Protein AF-A0A429PGW5-F1 (afdb_monomer)

Mean predicted aligned error: 15.67 Å

Structure (mmCIF, N/CA/C/O backbone):
data_AF-A0A429PGW5-F1
#
_entry.id   AF-A0A429PGW5-F1
#
loop_
_atom_site.group_PDB
_atom_site.id
_atom_site.type_symbol
_atom_site.label_atom_id
_atom_site.label_alt_id
_atom_site.label_comp_id
_atom_site.label_asym_id
_atom_site.label_entity_id
_atom_site.label_seq_id
_atom_site.pdbx_PDB_ins_code
_atom_site.Cartn_x
_atom_site.Cartn_y
_atom_site.Cartn_z
_atom_site.occupancy
_atom_site.B_iso_or_equiv
_atom_site.auth_seq_id
_atom_site.auth_comp_id
_atom_site.auth_asym_id
_atom_site.auth_atom_id
_atom_site.pdbx_PDB_model_num
ATOM 1 N N . MET A 1 1 ? -6.284 -3.833 -49.110 1.00 43.22 1 MET A N 1
ATOM 2 C CA . MET A 1 1 ? -5.863 -3.292 -47.801 1.00 43.22 1 MET A CA 1
ATOM 3 C C . MET A 1 1 ? -6.876 -3.753 -46.768 1.00 43.22 1 MET A C 1
ATOM 5 O O . MET A 1 1 ? -7.913 -3.121 -46.691 1.00 43.22 1 MET A O 1
ATOM 9 N N . THR A 1 2 ? -6.611 -4.862 -46.068 1.00 42.47 2 THR A N 1
ATOM 10 C CA . THR A 1 2 ? -7.331 -5.346 -44.865 1.00 42.47 2 THR A CA 1
ATOM 11 C C . THR A 1 2 ? -6.613 -6.613 -44.369 1.00 42.47 2 THR A C 1
ATOM 13 O O . THR A 1 2 ? -6.894 -7.695 -44.873 1.00 42.47 2 THR A O 1
ATOM 16 N N . HIS A 1 3 ? -5.661 -6.505 -43.431 1.00 38.34 3 HIS A N 1
ATOM 17 C CA . HIS A 1 3 ? -5.184 -7.678 -42.671 1.00 38.34 3 HIS A CA 1
ATOM 18 C C . HIS A 1 3 ? -4.530 -7.326 -41.315 1.00 38.34 3 HIS A C 1
ATOM 20 O O . HIS A 1 3 ? -3.554 -7.947 -40.921 1.00 38.34 3 HIS A O 1
ATOM 26 N N . THR A 1 4 ? -5.052 -6.336 -40.581 1.00 46.97 4 THR A N 1
ATOM 27 C CA . THR A 1 4 ? -4.497 -5.915 -39.266 1.00 46.97 4 THR A CA 1
ATOM 28 C C . THR A 1 4 ? -5.456 -6.194 -38.100 1.00 46.97 4 THR A C 1
ATOM 30 O O . THR A 1 4 ? -5.338 -5.599 -37.039 1.00 46.97 4 THR A O 1
ATOM 33 N N . GLY A 1 5 ? -6.452 -7.065 -38.301 1.00 42.88 5 GLY A N 1
ATOM 34 C CA . GLY A 1 5 ? -7.424 -7.435 -37.260 1.00 42.88 5 GLY A CA 1
ATOM 35 C C . GLY A 1 5 ? -7.150 -8.781 -36.582 1.00 42.88 5 GLY A C 1
ATOM 36 O O . GLY A 1 5 ? -7.597 -8.994 -35.465 1.00 42.88 5 GLY A O 1
ATOM 37 N N . HIS A 1 6 ? -6.417 -9.686 -37.239 1.00 42.12 6 HIS A N 1
ATOM 38 C CA . HIS A 1 6 ? -6.215 -11.060 -36.753 1.00 42.12 6 HIS A CA 1
ATOM 39 C C . HIS A 1 6 ? -4.939 -11.223 -35.903 1.00 42.12 6 HIS A C 1
ATOM 41 O O . HIS A 1 6 ? -4.810 -12.191 -35.164 1.00 42.12 6 HIS A O 1
ATOM 47 N N . GLU A 1 7 ? -3.998 -10.281 -36.000 1.00 42.84 7 GLU A N 1
ATOM 48 C CA . GLU A 1 7 ? -2.701 -10.349 -35.310 1.00 42.84 7 GLU A CA 1
ATOM 49 C C . GLU A 1 7 ? -2.809 -9.886 -33.847 1.00 42.84 7 GLU A C 1
ATOM 51 O O . GLU A 1 7 ? -2.294 -10.550 -32.960 1.00 42.84 7 GLU A O 1
ATOM 56 N N . LEU A 1 8 ? -3.592 -8.833 -33.573 1.00 45.19 8 LEU A N 1
ATOM 57 C CA . LEU A 1 8 ? -3.793 -8.303 -32.216 1.00 45.19 8 LEU A CA 1
ATOM 58 C C . LEU A 1 8 ? -4.631 -9.234 -31.319 1.00 45.19 8 LEU A C 1
ATOM 60 O O . LEU A 1 8 ? -4.428 -9.279 -30.112 1.00 45.19 8 LEU A O 1
ATOM 64 N N . ALA A 1 9 ? -5.586 -9.969 -31.902 1.00 41.16 9 ALA A N 1
ATOM 65 C CA . ALA A 1 9 ? -6.416 -10.919 -31.158 1.00 41.16 9 ALA A CA 1
ATOM 66 C C . ALA A 1 9 ? -5.602 -12.141 -30.704 1.00 41.16 9 ALA A C 1
ATOM 68 O O . ALA A 1 9 ? -5.710 -12.548 -29.554 1.00 41.16 9 ALA A O 1
ATOM 69 N N . ALA A 1 10 ? -4.719 -12.652 -31.571 1.00 51.34 10 ALA A N 1
ATOM 70 C CA . ALA A 1 10 ? -3.797 -13.731 -31.221 1.00 51.34 10 ALA A CA 1
ATOM 71 C C . ALA A 1 10 ? -2.798 -13.310 -30.127 1.00 51.34 10 ALA A C 1
ATOM 73 O O . ALA A 1 10 ? -2.430 -14.128 -29.289 1.00 51.34 10 ALA A O 1
ATOM 74 N N . ASP A 1 11 ? -2.396 -12.038 -30.106 1.00 49.41 11 ASP A N 1
ATOM 75 C CA . ASP A 1 11 ? -1.477 -11.480 -29.108 1.00 49.41 11 ASP A CA 1
ATOM 76 C C . ASP A 1 11 ? -2.145 -11.325 -27.728 1.00 49.41 11 ASP A C 1
ATOM 78 O O . ASP A 1 11 ? -1.545 -11.627 -26.698 1.00 49.41 11 ASP A O 1
ATOM 82 N N . ILE A 1 12 ? -3.431 -10.949 -27.702 1.00 43.22 12 ILE A N 1
ATOM 83 C CA . ILE A 1 12 ? -4.238 -10.900 -26.472 1.00 43.22 12 ILE A CA 1
ATOM 84 C C . ILE A 1 12 ? -4.502 -12.309 -25.940 1.00 43.22 12 ILE A C 1
ATOM 86 O O . ILE A 1 12 ? -4.339 -12.533 -24.744 1.00 43.22 12 ILE A O 1
ATOM 90 N N . ASP A 1 13 ? -4.860 -13.261 -26.804 1.00 43.19 13 ASP A N 1
ATOM 91 C CA . ASP A 1 13 ? -5.087 -14.650 -26.390 1.00 43.19 13 ASP A CA 1
ATOM 92 C C . ASP A 1 13 ? -3.790 -15.280 -25.848 1.00 43.19 13 ASP A C 1
ATOM 94 O O . ASP A 1 13 ? -3.809 -15.956 -24.823 1.00 43.19 13 ASP A O 1
ATOM 98 N N . THR A 1 14 ? -2.638 -14.959 -26.450 1.00 48.34 14 THR A N 1
ATOM 99 C CA . THR A 1 14 ? -1.314 -15.396 -25.969 1.00 48.34 14 THR A CA 1
ATOM 100 C C . THR A 1 14 ? -0.942 -14.740 -24.636 1.00 48.34 14 THR A C 1
ATOM 102 O O . THR A 1 14 ? -0.404 -15.397 -23.743 1.00 48.34 14 THR A O 1
ATOM 105 N N . ALA A 1 15 ? -1.252 -13.452 -24.461 1.00 46.06 15 ALA A N 1
ATOM 106 C CA . ALA A 1 15 ? -1.046 -12.745 -23.199 1.00 46.06 15 ALA A CA 1
ATOM 107 C C . ALA A 1 15 ? -1.972 -13.265 -22.085 1.00 46.06 15 ALA A C 1
ATOM 109 O O . ALA A 1 15 ? -1.563 -13.316 -20.925 1.00 46.06 15 ALA A O 1
ATOM 110 N N . LEU A 1 16 ? -3.192 -13.688 -22.428 1.00 45.84 16 LEU A N 1
ATOM 111 C CA . LEU A 1 16 ? -4.140 -14.301 -21.499 1.00 45.84 16 LEU A CA 1
ATOM 112 C C . LEU A 1 16 ? -3.723 -15.724 -21.110 1.00 45.84 16 LEU A C 1
ATOM 114 O O . LEU A 1 16 ? -3.765 -16.035 -19.924 1.00 45.84 16 LEU A O 1
ATOM 118 N N . GLU A 1 17 ? -3.241 -16.551 -22.043 1.00 43.25 17 GLU A N 1
ATOM 119 C CA . GLU A 1 17 ? -2.681 -17.874 -21.714 1.00 43.25 17 GLU A CA 1
ATOM 120 C C . GLU A 1 17 ? -1.420 -17.759 -20.839 1.00 43.25 17 GLU A C 1
ATOM 122 O O . GLU A 1 17 ? -1.251 -18.509 -19.874 1.00 43.25 17 GLU A O 1
ATOM 127 N N . ALA A 1 18 ? -0.554 -16.774 -21.108 1.00 47.62 18 ALA A N 1
ATOM 128 C CA . ALA A 1 18 ? 0.604 -16.490 -20.262 1.00 47.62 18 ALA A CA 1
ATOM 129 C C . ALA A 1 18 ? 0.189 -15.998 -18.861 1.00 47.62 18 ALA A C 1
ATOM 131 O O . ALA A 1 18 ? 0.814 -16.374 -17.869 1.00 47.62 18 ALA A O 1
ATOM 132 N N . ALA A 1 19 ? -0.883 -15.205 -18.757 1.00 38.88 19 ALA A N 1
ATOM 133 C CA . ALA A 1 19 ? -1.440 -14.759 -17.481 1.00 38.88 19 ALA A CA 1
ATOM 134 C C . ALA A 1 19 ? -2.136 -15.895 -16.707 1.00 38.88 19 ALA A C 1
ATOM 136 O O . ALA A 1 19 ? -1.998 -15.961 -15.485 1.00 38.88 19 ALA A O 1
ATOM 137 N N . GLU A 1 20 ? -2.820 -16.825 -17.385 1.00 43.41 20 GLU A N 1
ATOM 138 C CA . GLU A 1 20 ? -3.389 -18.029 -16.761 1.00 43.41 20 GLU A CA 1
ATOM 139 C C . GLU A 1 20 ? -2.298 -18.948 -16.193 1.00 43.41 20 GLU A C 1
ATOM 141 O O . GLU A 1 20 ? -2.469 -19.494 -15.102 1.00 43.41 20 GLU A O 1
ATOM 146 N N . ALA A 1 21 ? -1.137 -19.044 -16.850 1.00 43.41 21 ALA A N 1
ATOM 147 C CA . ALA A 1 21 ? 0.010 -19.790 -16.329 1.00 43.41 21 ALA A CA 1
ATOM 148 C C . ALA A 1 21 ? 0.596 -19.177 -15.036 1.00 43.41 21 ALA A C 1
ATOM 150 O O . ALA A 1 21 ? 1.070 -19.910 -14.167 1.00 43.41 21 ALA A O 1
ATOM 151 N N . PHE A 1 22 ? 0.515 -17.851 -14.854 1.00 33.97 22 PHE A N 1
ATOM 152 C CA . PHE A 1 22 ? 0.853 -17.187 -13.584 1.00 33.97 22 PHE A CA 1
ATOM 153 C C . PHE A 1 22 ? -0.283 -17.265 -12.547 1.00 33.97 22 PHE A C 1
ATOM 155 O O . PHE A 1 22 ? -0.013 -17.313 -11.344 1.00 33.97 22 PHE A O 1
ATOM 162 N N . ALA A 1 23 ? -1.541 -17.358 -12.988 1.00 42.47 23 ALA A N 1
ATOM 163 C CA . ALA A 1 23 ? -2.698 -17.590 -12.124 1.00 42.47 23 ALA A CA 1
ATOM 164 C C . ALA A 1 23 ? -2.739 -19.014 -11.543 1.00 42.47 23 ALA A C 1
ATOM 166 O O . ALA A 1 23 ? -3.356 -19.220 -10.499 1.00 42.47 23 ALA A O 1
ATOM 167 N N . ASP A 1 24 ? -2.042 -19.984 -12.144 1.00 41.03 24 ASP A N 1
ATOM 168 C CA . ASP A 1 24 ? -1.968 -21.354 -11.616 1.00 41.03 24 ASP A CA 1
ATOM 169 C C . ASP A 1 24 ? -1.159 -21.432 -10.305 1.00 41.03 24 ASP A C 1
ATOM 171 O O . ASP A 1 24 ? -1.413 -22.283 -9.458 1.00 41.03 24 ASP A O 1
ATOM 175 N N . THR A 1 25 ? -0.283 -20.449 -10.043 1.00 43.62 25 THR A N 1
ATOM 176 C CA . THR A 1 25 ? 0.358 -20.285 -8.718 1.00 43.62 25 THR A CA 1
ATOM 177 C C . THR A 1 25 ? -0.605 -19.686 -7.678 1.00 43.62 25 THR A C 1
ATOM 179 O O . THR A 1 25 ? -0.365 -19.767 -6.476 1.00 43.62 25 THR A O 1
ATOM 182 N N . TYR A 1 26 ? -1.729 -19.121 -8.128 1.00 42.00 26 TYR A N 1
ATOM 183 C CA . TYR A 1 26 ? -2.814 -18.600 -7.291 1.00 42.00 26 TYR A CA 1
ATOM 184 C C . TYR A 1 26 ? -4.037 -19.540 -7.238 1.00 42.00 26 TYR A C 1
ATOM 186 O O . TYR A 1 26 ? -4.994 -19.263 -6.513 1.00 42.00 26 TYR A O 1
ATOM 194 N N . ARG A 1 27 ? -4.023 -20.674 -7.960 1.00 41.81 27 ARG A N 1
ATOM 195 C CA . ARG A 1 27 ? -5.137 -21.639 -8.000 1.00 41.81 27 ARG A CA 1
ATOM 196 C C . ARG A 1 27 ? -5.098 -22.708 -6.897 1.00 41.81 27 ARG A C 1
ATOM 198 O O . ARG A 1 27 ? -5.999 -23.538 -6.829 1.00 41.81 27 ARG A O 1
ATOM 205 N N . ASP A 1 28 ? -4.117 -22.638 -5.999 1.00 44.59 28 ASP A N 1
ATOM 206 C CA . ASP A 1 28 ? -3.964 -23.545 -4.850 1.00 44.59 28 ASP A CA 1
ATOM 207 C C . ASP A 1 28 ? -4.055 -22.818 -3.492 1.00 44.59 28 ASP A C 1
ATOM 209 O O . ASP A 1 28 ? -3.418 -23.191 -2.509 1.00 44.59 28 ASP A O 1
ATOM 213 N N . TYR A 1 29 ? -4.843 -21.737 -3.409 1.00 43.84 29 TYR A N 1
ATOM 214 C CA . TYR A 1 29 ? -5.284 -21.217 -2.111 1.00 43.84 29 TYR A CA 1
ATOM 215 C C . TYR A 1 29 ? -6.709 -21.698 -1.821 1.00 43.84 29 TYR A C 1
ATOM 217 O O . TYR A 1 29 ? -7.698 -21.057 -2.187 1.00 43.84 29 TYR A O 1
ATOM 225 N N . ASP A 1 30 ? -6.812 -22.852 -1.157 1.00 47.97 30 ASP A N 1
ATOM 226 C CA . ASP A 1 30 ? -8.068 -23.382 -0.622 1.00 47.97 30 ASP A CA 1
ATOM 227 C C . ASP A 1 30 ? -8.574 -22.492 0.532 1.00 47.97 30 ASP A C 1
ATOM 229 O O . ASP A 1 30 ? -8.266 -22.675 1.715 1.00 47.97 30 ASP A O 1
ATOM 233 N N . THR A 1 31 ? -9.348 -21.472 0.151 1.00 50.19 31 THR A N 1
ATOM 234 C CA . THR A 1 31 ? -10.027 -20.527 1.055 1.00 50.19 31 THR A CA 1
ATOM 235 C C . THR A 1 31 ? -11.021 -21.200 2.009 1.00 50.19 31 THR A C 1
ATOM 237 O O . THR A 1 31 ? -11.362 -20.625 3.047 1.00 50.19 31 THR A O 1
ATOM 240 N N . ASP A 1 32 ? -11.453 -22.423 1.705 1.00 43.88 32 ASP A N 1
ATOM 241 C CA . ASP A 1 32 ? -12.532 -23.117 2.398 1.00 43.88 32 ASP A CA 1
ATOM 242 C C . ASP A 1 32 ? -12.002 -23.892 3.622 1.00 43.88 32 ASP A C 1
ATOM 244 O O . ASP A 1 32 ? -12.625 -23.910 4.689 1.00 43.88 32 ASP A O 1
ATOM 248 N N . GLU A 1 33 ? -10.792 -24.453 3.530 1.00 42.38 33 GLU A N 1
ATOM 249 C CA . GLU A 1 33 ? -10.112 -25.136 4.643 1.00 42.38 33 GLU A CA 1
ATOM 250 C C . GLU A 1 33 ? -9.587 -24.175 5.721 1.00 42.38 33 GLU A C 1
ATOM 252 O O . GLU A 1 33 ? -9.629 -24.482 6.920 1.00 42.38 33 GLU A O 1
ATOM 257 N N . ALA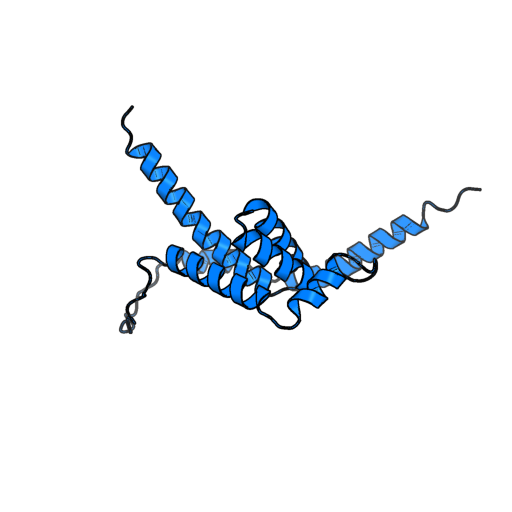 A 1 34 ? -9.135 -22.978 5.331 1.00 41.84 34 ALA A N 1
ATOM 258 C CA . ALA A 1 34 ? -8.733 -21.938 6.281 1.00 41.84 34 ALA A CA 1
ATOM 259 C C . ALA A 1 34 ? -9.929 -21.443 7.116 1.00 41.84 34 ALA A C 1
ATOM 261 O O . ALA A 1 34 ? -9.798 -21.231 8.326 1.00 41.84 34 ALA A O 1
ATOM 262 N N . PHE A 1 35 ? -11.109 -21.339 6.495 1.00 38.12 35 PHE A N 1
ATOM 263 C CA . PHE A 1 35 ? -12.344 -20.951 7.170 1.00 38.12 35 PHE A CA 1
ATOM 264 C C . PHE A 1 35 ? -12.852 -22.056 8.112 1.00 38.12 35 PHE A C 1
ATOM 266 O O . PHE A 1 35 ? -13.144 -21.783 9.277 1.00 38.12 35 PHE A O 1
ATOM 273 N N . LYS A 1 36 ? -12.845 -23.326 7.674 1.00 42.38 36 LYS A N 1
ATOM 274 C CA . LYS A 1 36 ? -13.242 -24.482 8.507 1.00 42.38 36 LYS A CA 1
ATOM 275 C C . LYS A 1 36 ? -12.369 -24.640 9.755 1.00 42.38 36 LYS A C 1
ATOM 277 O O . LYS A 1 36 ? -12.886 -24.963 10.828 1.00 42.38 36 LYS A O 1
ATOM 282 N N . ARG A 1 37 ? -11.065 -24.348 9.654 1.00 46.81 37 ARG A N 1
ATOM 283 C CA . ARG A 1 37 ? -10.119 -24.383 10.785 1.00 46.81 37 ARG A CA 1
ATOM 284 C C . ARG A 1 37 ? -10.344 -23.242 11.787 1.00 46.81 37 ARG A C 1
ATOM 286 O O . ARG A 1 37 ? -10.099 -23.436 12.974 1.00 46.81 37 ARG A O 1
ATOM 293 N N . ALA A 1 38 ? -10.855 -22.096 11.332 1.00 48.91 38 ALA A N 1
ATOM 294 C CA . ALA A 1 38 ? -11.240 -20.973 12.191 1.00 48.91 38 ALA A CA 1
ATOM 295 C C . ALA A 1 38 ? -12.586 -21.194 12.910 1.00 48.91 38 ALA A C 1
ATOM 297 O O . ALA A 1 38 ? -12.825 -20.598 13.959 1.00 48.91 38 ALA A O 1
ATOM 298 N N . THR A 1 39 ? -13.454 -22.060 12.375 1.00 45.19 39 THR A N 1
ATOM 299 C CA . THR A 1 39 ? -14.784 -22.356 12.943 1.00 45.19 39 THR A CA 1
ATOM 300 C C . THR A 1 39 ? -14.870 -23.675 13.721 1.00 45.19 39 THR A C 1
ATOM 302 O O . THR A 1 39 ? -15.899 -23.955 14.335 1.00 45.19 39 THR A O 1
ATOM 305 N N . GLY A 1 40 ? -13.820 -24.502 13.708 1.00 36.09 40 GLY A N 1
ATOM 306 C CA . GLY A 1 40 ? -13.760 -25.727 14.508 1.00 36.09 40 GLY A CA 1
ATOM 307 C C . GLY A 1 40 ? -13.600 -25.417 16.005 1.00 36.09 40 GLY A C 1
ATOM 308 O O . GLY A 1 40 ? -12.855 -24.499 16.353 1.00 36.09 40 GLY A O 1
ATOM 309 N N . PRO A 1 41 ? -14.257 -26.157 16.921 1.00 40.06 41 PRO A N 1
ATOM 310 C CA . PRO A 1 41 ? -14.117 -25.916 18.352 1.00 40.06 41 PRO A CA 1
ATOM 311 C C . PRO A 1 41 ? -12.681 -26.228 18.789 1.00 40.06 41 PRO A C 1
ATOM 313 O O . PRO A 1 41 ? -12.290 -27.384 18.948 1.00 40.06 41 PRO A O 1
ATOM 316 N N . ALA A 1 42 ? -11.884 -25.177 18.975 1.00 45.28 42 ALA A N 1
ATOM 317 C CA . ALA A 1 42 ? -10.536 -25.270 19.503 1.00 45.28 42 ALA A CA 1
ATOM 318 C C . ALA A 1 42 ? -10.600 -25.735 20.964 1.00 45.28 42 ALA A C 1
ATOM 320 O O . ALA A 1 42 ? -10.861 -24.956 21.881 1.00 45.28 42 ALA A O 1
ATOM 321 N N . SER A 1 43 ? -10.350 -27.023 21.193 1.00 46.19 43 SER A N 1
ATOM 322 C CA . SER A 1 43 ? -10.013 -27.548 22.512 1.00 46.19 43 SER A CA 1
ATOM 323 C C . SER A 1 43 ? -8.700 -26.901 22.960 1.00 46.19 43 SER A C 1
ATOM 325 O O . SER A 1 43 ? -7.610 -27.306 22.553 1.00 46.19 43 SER A O 1
ATOM 327 N N . ALA A 1 44 ? -8.834 -25.833 23.744 1.00 40.97 44 ALA A N 1
ATOM 328 C CA . ALA A 1 44 ? -7.750 -24.997 24.222 1.00 40.97 44 ALA A CA 1
ATOM 329 C C . ALA A 1 44 ? -6.772 -25.802 25.086 1.00 40.97 44 ALA A C 1
ATOM 331 O O . ALA A 1 44 ? -7.102 -26.237 26.190 1.00 40.97 44 ALA A O 1
ATOM 332 N N . ARG A 1 45 ? -5.531 -25.943 24.611 1.00 43.12 45 ARG A N 1
ATOM 333 C CA . ARG A 1 45 ? -4.395 -26.201 25.496 1.00 43.12 45 ARG A CA 1
ATOM 334 C C . ARG A 1 45 ? -3.809 -24.840 25.884 1.00 43.12 45 ARG A C 1
ATOM 336 O O . ARG A 1 45 ? -3.349 -24.138 24.985 1.00 43.12 45 ARG A O 1
ATOM 343 N N . PRO A 1 46 ? -3.833 -24.431 27.165 1.00 41.88 46 PRO A N 1
ATOM 344 C CA . PRO A 1 46 ? -3.329 -23.122 27.545 1.00 41.88 46 PRO A CA 1
ATOM 345 C C . PRO A 1 46 ? -1.804 -23.127 27.430 1.00 41.88 46 PRO A C 1
ATOM 347 O O . PRO A 1 46 ? -1.116 -23.810 28.188 1.00 41.88 46 PRO A O 1
ATOM 350 N N . LEU A 1 47 ? -1.275 -22.387 26.458 1.00 44.47 47 LEU A N 1
ATOM 351 C CA . LEU A 1 47 ? 0.126 -21.983 26.453 1.00 44.47 47 LEU A CA 1
ATOM 352 C C . LEU A 1 47 ? 0.284 -20.803 27.425 1.00 44.47 47 LEU A C 1
ATOM 354 O O . LEU A 1 47 ? -0.581 -19.923 27.447 1.00 44.47 47 LEU A O 1
ATOM 358 N N . PRO A 1 48 ? 1.351 -20.765 28.244 1.00 43.38 48 PRO A N 1
ATOM 359 C CA . PRO A 1 48 ? 1.589 -19.647 29.143 1.00 43.38 48 PRO A CA 1
ATOM 360 C C . PRO A 1 48 ? 1.831 -18.382 28.319 1.00 43.38 48 PRO A C 1
ATOM 362 O O . PRO A 1 48 ? 2.745 -18.320 27.496 1.00 43.38 48 PRO A O 1
ATOM 365 N N . ALA A 1 49 ? 0.981 -17.381 28.540 1.00 49.88 49 ALA A N 1
ATOM 366 C CA . ALA A 1 49 ? 1.079 -16.076 27.918 1.00 49.88 49 ALA A CA 1
ATOM 367 C C . ALA A 1 49 ? 2.406 -15.413 28.311 1.00 49.88 49 ALA A C 1
ATOM 369 O O . ALA A 1 49 ? 2.544 -14.862 29.403 1.00 49.88 49 ALA A O 1
ATOM 370 N N . SER A 1 50 ? 3.381 -15.424 27.402 1.00 46.78 50 SER A N 1
ATOM 371 C CA . SER A 1 50 ? 4.418 -14.396 27.390 1.00 46.78 50 SER A CA 1
ATOM 372 C C . SER A 1 50 ? 3.762 -13.113 26.883 1.00 46.78 50 SER A C 1
ATOM 374 O O . SER A 1 50 ? 3.834 -12.760 25.709 1.00 46.78 50 SER A O 1
ATOM 376 N N . ALA A 1 51 ? 3.004 -12.466 27.767 1.00 48.47 51 ALA A N 1
ATOM 377 C CA . ALA A 1 51 ? 2.434 -11.157 27.519 1.00 48.47 51 ALA A CA 1
ATOM 378 C C . ALA A 1 51 ? 3.559 -10.129 27.664 1.00 48.47 51 ALA A C 1
ATOM 380 O O . ALA A 1 51 ? 3.736 -9.520 28.718 1.00 48.47 51 ALA A O 1
ATOM 381 N N . ILE A 1 52 ? 4.341 -9.941 26.600 1.00 47.50 52 ILE A N 1
ATOM 382 C CA . ILE A 1 52 ? 4.975 -8.641 26.394 1.00 47.50 52 ILE A CA 1
ATOM 383 C C . ILE A 1 52 ? 3.801 -7.654 26.346 1.00 47.50 52 ILE A C 1
ATOM 385 O O . ILE A 1 52 ? 2.903 -7.862 25.526 1.00 47.50 52 ILE A O 1
ATOM 389 N N . PRO A 1 53 ? 3.719 -6.650 27.235 1.00 43.69 53 PRO A N 1
ATOM 390 C CA . PRO A 1 53 ? 2.638 -5.683 27.168 1.00 43.69 53 PRO A CA 1
ATOM 391 C C . PRO A 1 53 ? 2.701 -5.028 25.791 1.00 43.69 53 PRO A C 1
ATOM 393 O O . PRO A 1 53 ? 3.674 -4.344 25.467 1.00 43.69 53 PRO A O 1
ATOM 396 N N . SER A 1 54 ? 1.690 -5.295 24.964 1.00 51.28 54 SER A N 1
ATOM 397 C CA . SER A 1 54 ? 1.501 -4.586 23.706 1.00 51.28 54 SER A CA 1
ATOM 398 C C . SER A 1 54 ? 1.518 -3.094 24.029 1.00 51.28 54 SER A C 1
ATOM 400 O O . SER A 1 54 ? 0.726 -2.632 24.852 1.00 51.28 54 SER A O 1
ATOM 402 N N . ARG A 1 55 ? 2.435 -2.329 23.421 1.00 59.44 55 ARG A N 1
ATOM 403 C CA . ARG A 1 55 ? 2.449 -0.857 23.544 1.00 59.44 55 ARG A CA 1
ATOM 404 C C . ARG A 1 55 ? 1.179 -0.221 22.970 1.00 59.44 55 ARG A C 1
ATOM 406 O O . ARG A 1 55 ? 0.955 0.963 23.203 1.00 59.44 55 ARG A O 1
ATOM 413 N N . TYR A 1 56 ? 0.366 -1.008 22.263 1.00 53.47 56 TYR A N 1
ATOM 414 C CA . TYR A 1 56 ? -0.868 -0.598 21.616 1.00 53.47 56 TYR A CA 1
ATOM 415 C C . TYR A 1 56 ? -2.075 -1.323 22.242 1.00 53.47 56 TYR A C 1
ATOM 417 O O . TYR A 1 56 ? -2.024 -2.548 22.403 1.00 53.47 56 TYR A O 1
ATOM 425 N N . PRO A 1 57 ? -3.147 -0.597 22.612 1.00 63.25 57 PRO A N 1
ATOM 426 C CA . PRO A 1 57 ? -4.312 -1.165 23.295 1.00 63.25 57 PRO A CA 1
ATOM 427 C C . PRO A 1 57 ? -5.038 -2.257 22.492 1.00 63.25 57 PRO A C 1
ATOM 429 O O . PRO A 1 57 ? -5.640 -3.148 23.093 1.00 63.25 57 PRO A O 1
ATOM 432 N N . THR A 1 58 ? -4.976 -2.219 21.154 1.00 78.00 58 THR A N 1
ATOM 433 C CA . THR A 1 58 ? -5.662 -3.170 20.262 1.00 78.00 58 THR A CA 1
ATOM 434 C C . THR A 1 58 ? -4.813 -3.619 19.062 1.00 78.00 58 THR A C 1
ATOM 436 O O . THR A 1 58 ? -3.938 -2.897 18.587 1.00 78.00 58 THR A O 1
ATOM 439 N N . VAL A 1 59 ? -5.122 -4.804 18.508 1.00 75.12 59 VAL A N 1
ATOM 440 C CA . VAL A 1 59 ? -4.510 -5.345 17.268 1.00 75.12 59 VAL A CA 1
ATOM 441 C C . VAL A 1 59 ? -4.683 -4.391 16.078 1.00 75.12 59 VAL A C 1
ATOM 443 O O . VAL A 1 59 ? -3.837 -4.334 15.194 1.00 75.12 59 VAL A O 1
ATOM 446 N N . HIS A 1 60 ? -5.757 -3.605 16.057 1.00 77.62 60 HIS A N 1
ATOM 447 C CA . HIS A 1 60 ? -6.044 -2.667 14.975 1.00 77.62 60 HIS A CA 1
ATOM 448 C C . HIS A 1 60 ? -5.207 -1.387 15.061 1.00 77.62 60 HIS A C 1
ATOM 450 O O . HIS A 1 60 ? -4.734 -0.900 14.036 1.00 77.62 60 HIS A O 1
ATOM 456 N N . GLU A 1 61 ? -4.993 -0.858 16.269 1.00 78.75 61 GLU A N 1
ATOM 457 C CA . GLU A 1 61 ? -4.060 0.253 16.499 1.00 78.75 61 GLU A CA 1
ATOM 458 C C . GLU A 1 61 ? -2.619 -0.180 16.230 1.00 78.75 61 GLU A C 1
ATOM 460 O O . GLU A 1 61 ? -1.864 0.576 15.622 1.00 78.75 61 GLU A O 1
ATOM 465 N N . GLN A 1 62 ? -2.269 -1.414 16.606 1.00 79.19 62 GLN A N 1
ATOM 466 C CA . GLN A 1 62 ? -1.002 -2.031 16.224 1.00 79.19 62 GLN A CA 1
ATOM 467 C C . GLN A 1 62 ? -0.874 -2.099 14.695 1.00 79.19 62 GLN A C 1
ATOM 469 O O . GLN A 1 62 ? 0.114 -1.621 14.157 1.00 79.19 62 GLN A O 1
ATOM 474 N N . ALA A 1 63 ? -1.893 -2.586 13.978 1.00 84.88 63 ALA A N 1
ATOM 475 C CA . ALA A 1 63 ? -1.865 -2.657 12.517 1.00 84.88 63 ALA A CA 1
ATOM 476 C C . ALA A 1 63 ? -1.759 -1.276 11.849 1.00 84.88 63 ALA A C 1
ATOM 478 O O . ALA A 1 63 ? -1.090 -1.129 10.829 1.00 84.88 63 ALA A O 1
ATOM 479 N N . ALA A 1 64 ? -2.404 -0.252 12.416 1.00 87.25 64 ALA A N 1
ATOM 480 C CA . ALA A 1 64 ? -2.261 1.120 11.945 1.00 87.25 64 ALA A CA 1
ATOM 481 C C . ALA A 1 64 ? -0.830 1.633 12.141 1.00 87.25 64 ALA A C 1
ATOM 483 O O . ALA A 1 64 ? -0.261 2.194 11.210 1.00 87.25 64 ALA A O 1
ATOM 484 N N . HIS A 1 65 ? -0.247 1.399 13.318 1.00 84.12 65 HIS A N 1
ATOM 485 C CA . HIS A 1 65 ? 1.130 1.775 13.606 1.00 84.12 65 HIS A CA 1
ATOM 486 C C . HIS A 1 65 ? 2.135 1.034 12.716 1.00 84.12 65 HIS A C 1
ATOM 488 O O . HIS A 1 65 ? 3.025 1.662 12.149 1.00 84.12 65 HIS A O 1
ATOM 494 N N . ASP A 1 66 ? 1.966 -0.277 12.554 1.00 86.69 66 ASP A N 1
ATOM 495 C CA . ASP A 1 66 ? 2.828 -1.109 11.716 1.00 86.69 66 ASP A CA 1
ATOM 496 C C . ASP A 1 66 ? 2.749 -0.684 10.248 1.00 86.69 66 ASP A C 1
ATOM 498 O O . ASP A 1 66 ? 3.766 -0.670 9.558 1.00 86.69 66 ASP A O 1
ATOM 502 N N . LEU A 1 67 ? 1.564 -0.281 9.774 1.00 90.69 67 LEU A N 1
ATOM 503 C CA . LEU A 1 67 ? 1.387 0.246 8.423 1.00 90.69 67 LEU A CA 1
ATOM 504 C C . LEU A 1 67 ? 2.081 1.601 8.252 1.00 90.69 67 LEU A C 1
ATOM 506 O O . LEU A 1 67 ? 2.742 1.818 7.240 1.00 90.69 67 LEU A O 1
ATOM 510 N N . ASP A 1 68 ? 1.962 2.497 9.233 1.00 93.56 68 ASP A N 1
ATOM 511 C CA . ASP A 1 68 ? 2.627 3.803 9.198 1.00 93.56 68 ASP A CA 1
ATOM 512 C C . ASP A 1 68 ? 4.161 3.640 9.232 1.00 93.56 68 ASP A C 1
ATOM 514 O O . ASP A 1 68 ? 4.884 4.304 8.482 1.00 93.56 68 ASP A O 1
ATOM 518 N N . LEU A 1 69 ? 4.662 2.702 10.043 1.00 90.62 69 LEU A N 1
ATOM 519 C CA . LEU A 1 69 ? 6.080 2.349 10.108 1.00 90.62 69 LEU A CA 1
ATOM 520 C C . LEU A 1 69 ? 6.565 1.735 8.791 1.00 90.62 69 LEU A C 1
ATOM 522 O O . LEU A 1 69 ? 7.582 2.172 8.256 1.00 90.62 69 LEU A O 1
ATOM 526 N N . ALA A 1 70 ? 5.839 0.760 8.242 1.00 90.56 70 ALA A N 1
ATOM 527 C CA . ALA A 1 70 ? 6.173 0.137 6.965 1.00 90.56 70 ALA A CA 1
ATOM 528 C C . ALA A 1 70 ? 6.214 1.170 5.832 1.00 90.56 70 ALA A C 1
ATOM 530 O O . ALA A 1 70 ? 7.183 1.208 5.078 1.00 90.56 70 ALA A O 1
ATOM 531 N N . ALA A 1 71 ? 5.211 2.050 5.747 1.00 91.00 71 ALA A N 1
ATOM 532 C CA . ALA A 1 71 ? 5.169 3.111 4.746 1.00 91.00 71 ALA A CA 1
ATOM 533 C C . ALA A 1 71 ? 6.362 4.071 4.876 1.00 91.00 71 ALA A C 1
ATOM 535 O O . ALA A 1 71 ? 6.982 4.413 3.871 1.00 91.00 71 ALA A O 1
ATOM 536 N N . THR A 1 72 ? 6.727 4.447 6.105 1.00 93.56 72 THR A N 1
ATOM 537 C CA . THR A 1 72 ? 7.914 5.276 6.368 1.00 93.56 72 THR A CA 1
ATOM 538 C C . THR A 1 72 ? 9.189 4.581 5.887 1.00 93.56 72 THR A C 1
ATOM 540 O O . THR A 1 72 ? 9.956 5.166 5.132 1.00 93.56 72 THR A O 1
ATOM 543 N N . LEU A 1 73 ? 9.382 3.303 6.231 1.00 90.06 73 LEU A N 1
ATOM 544 C CA . LEU A 1 73 ? 10.565 2.535 5.823 1.00 90.06 73 LEU A CA 1
ATOM 545 C C . LEU A 1 73 ? 10.665 2.346 4.303 1.00 90.06 73 LEU A C 1
ATOM 547 O O . LEU A 1 73 ? 11.763 2.368 3.752 1.00 90.06 73 LEU A O 1
ATOM 551 N N . ILE A 1 74 ? 9.531 2.158 3.624 1.00 91.75 74 ILE A N 1
ATOM 552 C CA . ILE A 1 74 ? 9.472 2.056 2.160 1.00 91.75 74 ILE A CA 1
ATOM 553 C C . ILE A 1 74 ? 9.936 3.367 1.516 1.00 91.75 74 ILE A C 1
ATOM 555 O O . ILE A 1 74 ? 10.712 3.337 0.563 1.00 91.75 74 ILE A O 1
ATOM 559 N N . VAL A 1 75 ? 9.472 4.508 2.031 1.00 90.56 75 VAL A N 1
ATOM 560 C CA . VAL A 1 75 ? 9.833 5.836 1.514 1.00 90.56 75 VAL A CA 1
ATOM 561 C C . VAL A 1 75 ? 11.290 6.188 1.827 1.00 90.56 75 VAL A C 1
ATOM 563 O O . VAL A 1 75 ? 11.967 6.762 0.976 1.00 90.56 75 VAL A O 1
ATOM 566 N N . ASP A 1 76 ? 11.793 5.786 2.995 1.00 86.56 76 ASP A N 1
ATOM 567 C CA . ASP A 1 76 ? 13.184 6.001 3.416 1.00 86.56 76 ASP A CA 1
ATOM 568 C C . ASP A 1 76 ? 14.188 5.069 2.712 1.00 86.56 76 ASP A C 1
ATOM 570 O O . ASP A 1 76 ? 15.404 5.244 2.842 1.00 86.56 76 ASP A O 1
ATOM 574 N N . ALA A 1 77 ? 13.721 4.071 1.954 1.00 86.44 77 ALA A N 1
ATOM 575 C CA . ALA A 1 77 ? 14.608 3.168 1.238 1.00 86.44 77 ALA A CA 1
ATOM 576 C C . ALA A 1 77 ? 15.481 3.953 0.234 1.00 86.44 77 ALA A C 1
ATOM 578 O O . ALA A 1 77 ? 14.966 4.727 -0.574 1.00 86.44 77 ALA A O 1
ATOM 579 N N . PRO A 1 78 ? 16.807 3.719 0.181 1.00 79.44 78 PRO A N 1
ATOM 580 C CA . PRO A 1 78 ? 17.727 4.545 -0.610 1.00 79.44 78 PRO A CA 1
ATOM 581 C C . PRO A 1 78 ? 17.440 4.512 -2.118 1.00 79.44 78 PRO A C 1
ATOM 583 O O . PRO A 1 78 ? 17.842 5.407 -2.853 1.00 79.44 78 PRO A O 1
ATOM 586 N N . GLN A 1 79 ? 16.743 3.479 -2.593 1.00 82.44 79 GLN A N 1
ATOM 587 C CA . GLN A 1 79 ? 16.374 3.306 -3.999 1.00 82.44 79 GLN A CA 1
ATOM 588 C C . GLN A 1 79 ? 14.946 3.781 -4.315 1.00 82.44 79 GLN A C 1
ATOM 590 O O . GLN A 1 79 ? 14.558 3.757 -5.479 1.00 82.44 79 GLN A O 1
ATOM 595 N N . ALA A 1 80 ? 14.184 4.260 -3.323 1.00 83.44 80 ALA A N 1
ATOM 596 C CA . ALA A 1 80 ? 12.775 4.627 -3.478 1.00 83.44 80 ALA A CA 1
ATOM 597 C C . ALA A 1 80 ? 12.554 5.650 -4.602 1.00 83.44 80 ALA A C 1
ATOM 599 O O . ALA A 1 80 ? 11.685 5.475 -5.453 1.00 83.44 80 ALA A O 1
ATOM 600 N N . HIS A 1 81 ? 13.409 6.674 -4.660 1.00 85.88 81 HIS A N 1
ATOM 601 C CA . HIS A 1 81 ? 13.381 7.689 -5.714 1.00 85.88 81 HIS A CA 1
ATOM 602 C C . HIS A 1 81 ? 13.553 7.116 -7.134 1.00 85.88 81 HIS A C 1
ATOM 604 O O . HIS A 1 81 ? 12.815 7.506 -8.030 1.00 85.88 81 HIS A O 1
ATOM 610 N N . LEU A 1 82 ? 14.465 6.160 -7.344 1.00 85.44 82 LEU A N 1
ATOM 611 C CA . LEU A 1 82 ? 14.703 5.559 -8.662 1.00 85.44 82 LEU A CA 1
ATOM 612 C C . LEU A 1 82 ? 13.546 4.665 -9.096 1.00 85.44 82 LEU A C 1
ATOM 614 O O . LEU A 1 82 ? 13.195 4.654 -10.273 1.00 85.44 82 LEU A O 1
ATOM 618 N N . SER A 1 83 ? 12.951 3.931 -8.155 1.00 85.00 83 SER A N 1
ATOM 619 C CA . SER A 1 83 ? 11.752 3.139 -8.429 1.00 85.00 83 SER A CA 1
ATOM 620 C C . SER A 1 83 ? 10.566 4.037 -8.797 1.00 85.00 83 SER A C 1
ATOM 622 O O . SER A 1 83 ? 9.814 3.715 -9.711 1.00 85.00 83 SER A O 1
ATOM 624 N N . LEU A 1 84 ? 10.423 5.201 -8.149 1.00 87.31 84 LEU A N 1
ATOM 625 C CA . LEU A 1 84 ? 9.421 6.197 -8.539 1.00 87.31 84 LEU A CA 1
ATOM 626 C C . LEU A 1 84 ? 9.690 6.785 -9.926 1.00 87.31 84 LEU A C 1
ATOM 628 O O . LEU A 1 84 ? 8.753 6.918 -10.704 1.00 87.31 84 LEU A O 1
ATOM 632 N N . THR A 1 85 ? 10.940 7.117 -10.263 1.00 89.06 85 THR A N 1
ATOM 633 C CA . THR A 1 85 ? 11.273 7.612 -11.609 1.00 89.06 85 THR A CA 1
ATOM 634 C C . THR A 1 85 ? 10.889 6.596 -12.679 1.00 89.06 85 THR A C 1
ATOM 636 O O . THR A 1 85 ? 10.234 6.969 -13.644 1.00 89.06 85 THR A O 1
ATOM 639 N N . ARG A 1 86 ? 11.206 5.311 -12.477 1.00 85.44 86 ARG A N 1
ATOM 640 C CA . ARG A 1 86 ? 10.823 4.239 -13.412 1.00 85.44 86 ARG A CA 1
ATOM 641 C C . ARG A 1 86 ? 9.310 4.075 -13.555 1.00 85.44 86 ARG A C 1
ATOM 643 O O . ARG A 1 86 ? 8.835 3.807 -14.650 1.00 85.44 86 ARG A O 1
ATOM 650 N N . LEU A 1 87 ? 8.545 4.297 -12.485 1.00 84.75 87 LEU A N 1
ATOM 651 C CA . LEU A 1 87 ? 7.082 4.305 -12.563 1.00 84.75 87 LEU A CA 1
ATOM 652 C C . LEU A 1 87 ? 6.541 5.491 -13.385 1.00 84.75 87 LEU A C 1
ATOM 654 O O . LEU A 1 87 ? 5.546 5.346 -14.089 1.00 84.75 87 LEU A O 1
ATOM 658 N N . LEU A 1 88 ? 7.156 6.672 -13.256 1.00 86.69 88 LEU A N 1
ATOM 659 C CA . LEU A 1 88 ? 6.706 7.915 -13.901 1.00 86.69 88 LEU A CA 1
ATOM 660 C C . LEU A 1 88 ? 7.154 8.038 -15.361 1.00 86.69 88 LEU A C 1
ATOM 662 O O . LEU A 1 88 ? 6.475 8.685 -16.158 1.00 86.69 88 LEU A O 1
ATOM 666 N N . GLU A 1 89 ? 8.269 7.403 -15.705 1.00 85.69 89 GLU A N 1
ATOM 667 C CA . GLU A 1 89 ? 8.811 7.300 -17.059 1.00 85.69 89 GLU A CA 1
ATOM 668 C C . GLU A 1 89 ? 8.783 5.828 -17.510 1.00 85.69 89 GLU A C 1
ATOM 670 O O . GLU A 1 89 ? 9.839 5.217 -17.689 1.00 85.69 89 GLU A O 1
ATOM 675 N N . PRO A 1 90 ? 7.587 5.219 -17.640 1.00 72.62 90 PRO A N 1
ATOM 676 C CA . PRO A 1 90 ? 7.473 3.780 -17.799 1.00 72.62 90 PRO A CA 1
ATOM 677 C C . PRO A 1 90 ? 7.945 3.326 -19.179 1.00 72.62 90 PRO A C 1
ATOM 679 O O . PRO A 1 90 ? 7.508 3.844 -20.212 1.00 72.62 90 PRO A O 1
ATOM 682 N N . ASP A 1 91 ? 8.785 2.293 -19.186 1.00 77.25 91 ASP A N 1
ATOM 683 C CA . ASP A 1 91 ? 8.978 1.462 -20.368 1.00 77.25 91 ASP A CA 1
ATOM 684 C C . ASP A 1 91 ? 7.699 0.622 -20.561 1.00 77.25 91 ASP A C 1
ATOM 686 O O . ASP A 1 91 ? 7.315 -0.109 -19.644 1.00 77.25 91 ASP A O 1
ATOM 690 N N . PRO A 1 92 ? 7.010 0.700 -21.716 1.00 73.44 92 PRO A N 1
ATOM 691 C CA . PRO A 1 92 ? 5.781 -0.057 -21.955 1.00 73.44 92 PRO A CA 1
ATOM 692 C C . PRO A 1 92 ? 5.949 -1.581 -21.836 1.00 73.44 92 PRO A C 1
ATOM 694 O O . PRO A 1 92 ? 4.946 -2.283 -21.726 1.00 73.44 92 PRO A O 1
ATOM 697 N N . ALA A 1 93 ? 7.180 -2.102 -21.851 1.00 71.69 93 ALA A N 1
ATOM 698 C CA . ALA A 1 93 ? 7.463 -3.524 -21.687 1.00 71.69 93 ALA A CA 1
ATOM 699 C C . ALA A 1 93 ? 7.644 -3.977 -20.222 1.00 71.69 93 ALA A C 1
ATOM 701 O O . ALA A 1 93 ? 7.757 -5.181 -19.983 1.00 71.69 93 ALA A O 1
ATOM 702 N N . VAL A 1 94 ? 7.698 -3.061 -19.244 1.00 76.12 94 VAL A N 1
ATOM 703 C CA . VAL A 1 94 ? 8.081 -3.387 -17.859 1.00 76.12 94 VAL A CA 1
ATOM 704 C C . VAL A 1 94 ? 7.039 -2.895 -16.857 1.00 76.12 94 VAL A C 1
ATOM 706 O O . VAL A 1 94 ? 6.711 -1.714 -16.784 1.00 76.12 94 VAL A O 1
ATOM 709 N N . ILE A 1 95 ? 6.534 -3.817 -16.036 1.00 81.88 95 ILE A N 1
ATOM 710 C CA . ILE A 1 95 ? 5.724 -3.486 -14.860 1.00 81.88 95 ILE A CA 1
ATOM 711 C C . ILE A 1 95 ? 6.684 -3.168 -13.708 1.00 81.88 95 ILE A C 1
ATOM 713 O O . ILE A 1 95 ? 7.560 -3.974 -13.410 1.00 81.88 95 ILE A O 1
ATOM 717 N N . GLU A 1 96 ? 6.506 -2.021 -13.045 1.00 84.31 96 GLU A N 1
ATOM 718 C CA . GLU A 1 96 ? 7.366 -1.552 -11.943 1.00 84.31 96 GLU A CA 1
ATOM 719 C C . GLU A 1 96 ? 6.646 -1.660 -10.577 1.00 84.31 96 GLU A C 1
ATOM 721 O O . GLU A 1 96 ? 6.106 -0.664 -10.069 1.00 84.31 96 GLU A O 1
ATOM 726 N N . PRO A 1 97 ? 6.609 -2.856 -9.951 1.00 86.12 97 PRO A N 1
ATOM 727 C CA . PRO A 1 97 ? 5.920 -3.067 -8.679 1.00 86.12 97 PRO A CA 1
ATOM 728 C C . PRO A 1 97 ? 6.542 -2.266 -7.529 1.00 86.12 97 PRO A C 1
ATOM 730 O O . PRO A 1 97 ? 5.816 -1.757 -6.674 1.00 86.12 97 PRO A O 1
ATOM 733 N N . GLU A 1 98 ? 7.867 -2.102 -7.500 1.00 86.62 98 GLU A N 1
ATOM 734 C CA . GLU A 1 98 ? 8.556 -1.336 -6.456 1.00 86.62 98 GLU A CA 1
ATOM 735 C C . GLU A 1 98 ? 8.221 0.155 -6.525 1.00 86.62 98 GLU A C 1
ATOM 737 O O . GLU A 1 98 ? 8.056 0.796 -5.488 1.00 86.62 98 GLU A O 1
ATOM 742 N N . GLY A 1 99 ? 8.099 0.718 -7.729 1.00 89.12 99 GLY A N 1
ATOM 743 C CA . GLY A 1 99 ? 7.698 2.111 -7.903 1.00 89.12 99 GLY A CA 1
ATOM 744 C C . GLY A 1 99 ? 6.272 2.342 -7.415 1.00 89.12 99 GLY A C 1
ATOM 745 O O . GLY A 1 99 ? 6.017 3.272 -6.646 1.00 89.12 99 GLY A O 1
ATOM 746 N N . ALA A 1 100 ? 5.354 1.450 -7.796 1.00 92.44 100 ALA A N 1
ATOM 747 C CA . ALA A 1 100 ? 3.968 1.486 -7.342 1.00 92.44 100 ALA A CA 1
ATOM 748 C C . ALA A 1 100 ? 3.845 1.334 -5.816 1.00 92.44 100 ALA A C 1
ATOM 750 O O . ALA A 1 100 ? 3.066 2.055 -5.193 1.00 92.44 100 ALA A O 1
ATOM 751 N N . LEU A 1 101 ? 4.653 0.462 -5.200 1.00 92.56 101 LEU A N 1
ATOM 752 C CA . LEU A 1 101 ? 4.720 0.298 -3.745 1.00 92.56 101 LEU A CA 1
ATOM 753 C C . LEU A 1 101 ? 5.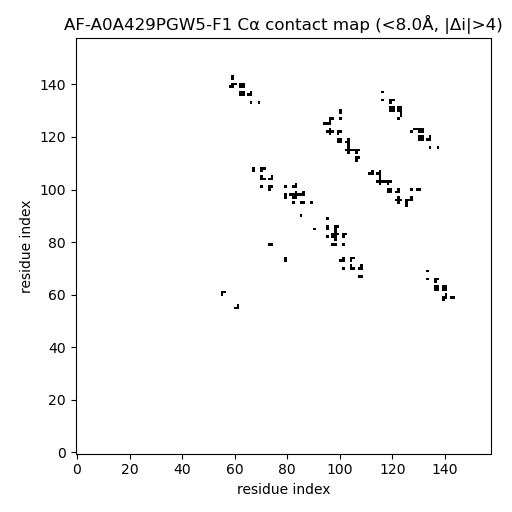135 1.599 -3.041 1.00 92.56 101 LEU A C 1
ATOM 755 O O . LEU A 1 101 ? 4.492 2.008 -2.072 1.00 92.56 101 LEU A O 1
ATOM 759 N N . VAL A 1 102 ? 6.193 2.260 -3.522 1.00 95.00 102 VAL A N 1
ATOM 760 C CA . VAL A 1 102 ? 6.661 3.531 -2.944 1.00 95.00 102 VAL A CA 1
ATOM 761 C C . VAL A 1 102 ? 5.603 4.620 -3.115 1.00 95.00 102 VAL A C 1
ATOM 763 O O . VAL A 1 102 ? 5.331 5.374 -2.179 1.00 95.00 102 VAL A O 1
ATOM 766 N N . PHE A 1 103 ? 4.954 4.683 -4.278 1.00 95.75 103 PHE A N 1
ATOM 767 C CA . PHE A 1 103 ? 3.889 5.652 -4.516 1.00 95.75 103 PHE A CA 1
ATOM 768 C C . PHE A 1 103 ? 2.674 5.412 -3.606 1.00 95.75 103 PHE A C 1
ATOM 770 O O . PHE A 1 103 ? 2.150 6.356 -3.010 1.00 95.75 103 PHE A O 1
ATOM 777 N N . ALA A 1 104 ? 2.278 4.151 -3.410 1.00 94.69 104 ALA A N 1
ATOM 778 C CA . ALA A 1 104 ? 1.219 3.769 -2.479 1.00 94.69 104 ALA A CA 1
ATOM 779 C C . ALA A 1 104 ? 1.525 4.199 -1.034 1.00 94.69 104 ALA A C 1
ATOM 781 O O . ALA A 1 104 ? 0.639 4.721 -0.347 1.00 94.69 104 ALA A O 1
ATOM 782 N N . ALA A 1 105 ? 2.777 4.027 -0.593 1.00 95.12 105 ALA A N 1
ATOM 783 C CA . ALA A 1 105 ? 3.249 4.442 0.725 1.00 95.12 105 ALA A CA 1
ATOM 784 C C 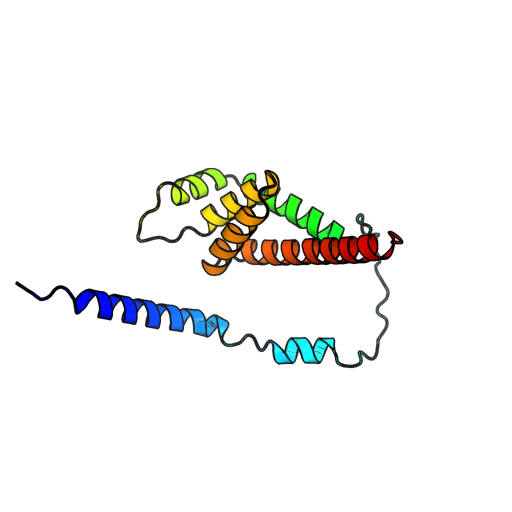. ALA A 1 105 ? 3.227 5.972 0.899 1.00 95.12 105 ALA A C 1
ATOM 786 O O . ALA A 1 105 ? 2.742 6.464 1.920 1.00 95.12 105 ALA A O 1
ATOM 787 N N . LEU A 1 106 ? 3.658 6.739 -0.109 1.00 96.88 106 LEU A N 1
ATOM 788 C CA . LEU A 1 106 ? 3.567 8.205 -0.090 1.00 96.88 106 LEU A CA 1
ATOM 789 C C . LEU A 1 106 ? 2.117 8.688 0.011 1.00 96.88 106 LEU A C 1
ATOM 791 O O . LEU A 1 106 ? 1.809 9.567 0.814 1.00 96.88 106 LEU A O 1
ATOM 795 N N . LEU A 1 107 ? 1.212 8.092 -0.769 1.00 95.31 107 LEU A N 1
ATOM 796 C CA . LEU A 1 107 ? -0.216 8.411 -0.720 1.00 95.31 107 LEU A CA 1
ATOM 797 C C . LEU A 1 107 ? -0.833 8.073 0.641 1.00 95.31 107 LEU A C 1
ATOM 799 O O . LEU A 1 107 ? -1.659 8.840 1.138 1.00 95.31 107 LEU A O 1
ATOM 803 N N . HIS A 1 108 ? -0.417 6.961 1.259 1.00 95.25 108 HIS A N 1
ATOM 804 C CA . HIS A 1 108 ? -0.848 6.583 2.607 1.00 95.25 108 HIS A CA 1
ATOM 805 C C . HIS A 1 108 ? -0.444 7.645 3.633 1.00 95.25 108 HIS A C 1
ATOM 807 O O . HIS A 1 108 ? -1.302 8.153 4.355 1.00 95.25 108 HIS A O 1
ATOM 813 N N . LEU A 1 109 ? 0.837 8.032 3.644 1.00 94.69 109 LEU A N 1
ATOM 814 C CA . L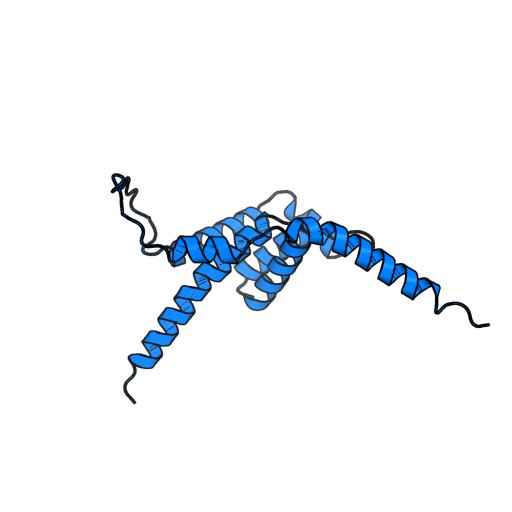EU A 1 109 ? 1.375 9.057 4.546 1.00 94.69 109 LEU A CA 1
ATOM 815 C C . LEU A 1 109 ? 0.749 10.439 4.309 1.00 94.69 109 LEU A C 1
ATOM 817 O O . LEU A 1 109 ? 0.535 11.196 5.253 1.00 94.69 109 LEU A O 1
ATOM 821 N N . ALA A 1 110 ? 0.398 10.753 3.062 1.00 95.19 110 ALA A N 1
ATOM 822 C CA . ALA A 1 110 ? -0.307 11.978 2.694 1.00 95.19 110 ALA A CA 1
ATOM 823 C C . ALA A 1 110 ? -1.821 11.944 3.004 1.00 95.19 110 ALA A C 1
ATOM 825 O O . ALA A 1 110 ? -2.507 12.952 2.840 1.00 95.19 110 ALA A O 1
ATOM 826 N N . GLY A 1 111 ? -2.362 10.806 3.455 1.00 90.56 111 GLY A N 1
ATOM 827 C CA . GLY A 1 111 ? -3.769 10.652 3.833 1.00 90.56 111 GLY A CA 1
ATOM 828 C C . GLY A 1 111 ? -4.732 10.338 2.680 1.00 90.56 111 GLY A C 1
ATOM 829 O O . GLY A 1 111 ? -5.943 10.243 2.909 1.00 90.56 111 GLY A O 1
ATOM 830 N N . TYR A 1 112 ? -4.227 10.109 1.466 1.00 92.56 112 TYR A N 1
ATOM 831 C CA . TYR A 1 112 ? -5.004 9.733 0.278 1.00 92.56 112 TYR A CA 1
ATOM 832 C C . TYR A 1 112 ? -5.347 8.236 0.289 1.00 92.56 112 TYR A C 1
ATOM 834 O O . TYR A 1 112 ? -4.802 7.432 -0.467 1.00 92.56 112 TYR A O 1
ATOM 842 N N . ARG A 1 113 ? -6.249 7.846 1.199 1.00 86.44 113 ARG A N 1
ATOM 843 C CA . ARG A 1 113 ? -6.527 6.440 1.556 1.00 86.44 113 ARG A CA 1
ATOM 844 C C . ARG A 1 113 ? -7.026 5.559 0.410 1.00 86.44 113 ARG A C 1
ATOM 846 O O . ARG A 1 113 ? -6.639 4.394 0.354 1.00 86.44 113 ARG A O 1
ATOM 853 N N . ASP A 1 114 ? -7.886 6.080 -0.458 1.00 86.81 114 ASP A N 1
ATOM 854 C CA . ASP A 1 114 ? -8.470 5.285 -1.547 1.00 86.81 114 ASP A CA 1
ATOM 855 C C . ASP A 1 114 ? -7.466 5.104 -2.688 1.00 86.81 114 ASP A C 1
ATOM 857 O O . ASP A 1 114 ? -7.303 4.007 -3.216 1.00 86.81 114 ASP A O 1
ATOM 861 N N . GLN A 1 115 ? -6.719 6.165 -3.009 1.00 92.06 115 GLN A N 1
ATOM 862 C CA . GLN A 1 115 ? -5.666 6.118 -4.022 1.00 92.06 115 GLN A CA 1
ATOM 863 C C . GLN A 1 115 ? -4.517 5.219 -3.555 1.00 92.06 115 GLN A C 1
ATOM 865 O O . GLN A 1 115 ? -4.023 4.400 -4.320 1.00 92.06 115 GLN A O 1
ATOM 870 N N . SER A 1 116 ? -4.127 5.328 -2.284 1.00 94.75 116 SER A N 1
ATOM 871 C CA . SER A 1 116 ? -3.108 4.468 -1.684 1.00 94.75 116 SER A CA 1
ATOM 872 C C . SER A 1 116 ? -3.475 2.986 -1.789 1.00 94.75 116 SER A C 1
ATOM 874 O O . SER A 1 116 ? -2.648 2.186 -2.220 1.00 94.75 116 SER A O 1
ATOM 876 N N . GLN A 1 117 ? -4.722 2.620 -1.469 1.00 92.69 117 GLN A N 1
ATOM 877 C CA . GLN A 1 117 ? -5.183 1.237 -1.596 1.00 92.69 117 GLN A CA 1
ATOM 878 C C . GLN A 1 117 ? -5.059 0.724 -3.033 1.00 92.69 117 GLN A C 1
ATOM 880 O O . GLN A 1 117 ? -4.524 -0.362 -3.226 1.00 92.69 117 GLN A O 1
ATOM 885 N N . PHE A 1 118 ? -5.509 1.502 -4.021 1.00 92.69 118 PHE A N 1
ATOM 886 C CA . PHE A 1 118 ? -5.402 1.118 -5.429 1.00 92.69 118 PHE A CA 1
ATOM 887 C C . PHE A 1 118 ? -3.954 0.794 -5.823 1.00 92.69 118 PHE A C 1
ATOM 889 O O . PHE A 1 118 ? -3.688 -0.233 -6.441 1.00 92.69 118 PHE A O 1
ATOM 896 N N . TRP A 1 119 ? -3.000 1.636 -5.423 1.00 92.69 119 TRP A N 1
ATOM 897 C CA . TRP A 1 119 ? -1.592 1.416 -5.757 1.00 92.69 119 TRP A CA 1
ATOM 898 C C . TRP A 1 119 ? -0.965 0.250 -4.993 1.00 92.69 119 TRP A C 1
ATOM 900 O O . TRP A 1 119 ? -0.115 -0.448 -5.545 1.00 92.69 119 TRP A O 1
ATOM 910 N N . PHE A 1 120 ? -1.412 -0.020 -3.765 1.00 90.06 120 PHE A N 1
ATOM 911 C CA . PHE A 1 120 ? -1.030 -1.243 -3.067 1.00 90.06 120 PHE A CA 1
ATOM 912 C C . PHE A 1 120 ? -1.594 -2.499 -3.750 1.00 90.06 120 PHE A C 1
ATOM 914 O O . PHE A 1 120 ? -0.872 -3.484 -3.875 1.00 90.06 120 PHE A O 1
ATOM 921 N N . GLU A 1 121 ? -2.842 -2.475 -4.224 1.00 92.50 121 GLU A N 1
ATOM 922 C CA . GLU A 1 121 ? -3.450 -3.578 -4.988 1.00 92.50 121 GLU A CA 1
ATOM 923 C C . GLU A 1 121 ? -2.720 -3.812 -6.311 1.00 92.50 121 GLU A C 1
ATOM 925 O O . GLU A 1 121 ? -2.389 -4.953 -6.628 1.00 92.50 121 GLU A O 1
ATOM 930 N N . PHE A 1 122 ? -2.383 -2.741 -7.035 1.00 90.56 122 PHE A N 1
ATOM 931 C CA . PHE A 1 122 ? -1.578 -2.820 -8.252 1.00 90.56 122 PHE A CA 1
ATOM 932 C C . PHE A 1 122 ? -0.207 -3.451 -7.981 1.00 90.56 122 PHE A C 1
ATOM 934 O O . PHE A 1 122 ? 0.166 -4.423 -8.634 1.00 90.56 122 PHE A O 1
ATOM 941 N N . ALA A 1 123 ? 0.535 -2.941 -6.992 1.00 88.56 123 ALA A N 1
ATOM 942 C CA . ALA A 1 123 ? 1.862 -3.454 -6.661 1.00 88.56 123 ALA A CA 1
ATOM 943 C C . ALA A 1 123 ? 1.813 -4.916 -6.186 1.00 88.56 123 ALA A C 1
ATOM 945 O O . ALA A 1 123 ? 2.692 -5.703 -6.534 1.00 88.56 123 ALA A O 1
ATOM 946 N N . ALA A 1 124 ? 0.785 -5.299 -5.423 1.00 90.56 124 ALA A N 1
ATOM 947 C CA . ALA A 1 124 ? 0.579 -6.679 -4.992 1.00 90.56 124 ALA A CA 1
ATOM 948 C C . ALA A 1 124 ? 0.253 -7.603 -6.176 1.00 90.56 124 ALA A C 1
ATOM 950 O O . ALA A 1 124 ? 0.845 -8.674 -6.287 1.00 90.56 124 ALA A O 1
ATOM 951 N N . GLY A 1 125 ? -0.625 -7.170 -7.087 1.00 86.62 125 GLY A N 1
ATOM 952 C CA . GLY A 1 125 ? -0.941 -7.893 -8.323 1.00 86.62 125 GLY A CA 1
ATOM 953 C C . GLY A 1 125 ? 0.263 -8.038 -9.258 1.00 86.62 125 GLY A C 1
ATOM 954 O O . GLY A 1 125 ? 0.391 -9.043 -9.947 1.00 86.62 125 GLY A O 1
ATOM 955 N N . ALA A 1 126 ? 1.187 -7.078 -9.217 1.00 85.12 126 ALA A N 1
ATOM 956 C CA . ALA A 1 126 ? 2.463 -7.114 -9.924 1.00 85.12 126 ALA A CA 1
ATOM 957 C C . ALA A 1 126 ? 3.571 -7.912 -9.193 1.00 85.12 126 ALA A C 1
ATOM 959 O O . ALA A 1 126 ? 4.708 -7.938 -9.658 1.00 85.12 126 ALA A O 1
ATOM 960 N N . GLY A 1 127 ? 3.266 -8.567 -8.063 1.00 82.50 127 GLY A N 1
ATOM 961 C CA . GLY A 1 127 ? 4.178 -9.488 -7.367 1.00 82.50 127 GLY A CA 1
ATOM 962 C C . GLY A 1 127 ? 4.862 -8.940 -6.108 1.00 82.50 127 GLY A C 1
ATOM 963 O O . GLY A 1 127 ? 5.687 -9.632 -5.510 1.00 82.50 127 GLY A O 1
ATOM 964 N N . SER A 1 128 ? 4.532 -7.728 -5.650 1.00 87.25 128 SER A N 1
ATOM 965 C CA . SER A 1 128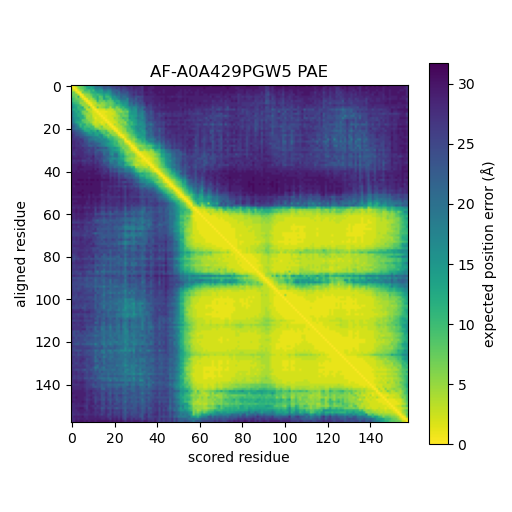 ? 5.113 -7.164 -4.425 1.00 87.25 128 SER A CA 1
ATOM 966 C C . SER A 1 128 ? 4.511 -7.789 -3.160 1.00 87.25 128 SER A C 1
ATOM 968 O O . SER A 1 128 ? 3.400 -7.457 -2.735 1.00 87.25 128 SER A O 1
ATOM 970 N N . SER A 1 129 ? 5.282 -8.645 -2.485 1.00 87.44 129 SER A N 1
ATOM 971 C CA . SER A 1 129 ? 4.899 -9.227 -1.188 1.00 87.44 129 SER A CA 1
ATOM 972 C C . SER A 1 12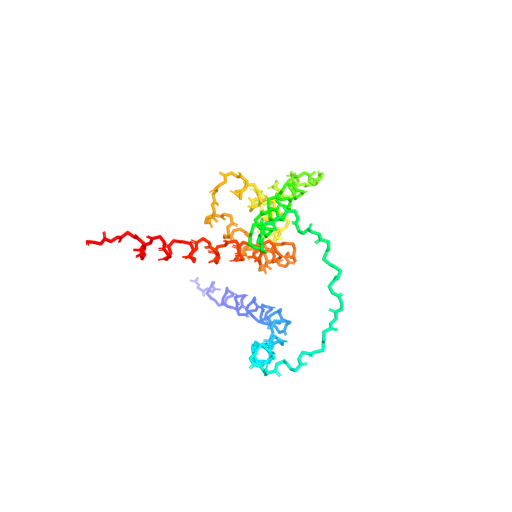9 ? 4.741 -8.167 -0.092 1.00 87.44 129 SER A C 1
ATOM 974 O O . SER A 1 129 ? 3.829 -8.251 0.733 1.00 87.44 129 SER A O 1
ATOM 976 N N . THR A 1 130 ? 5.573 -7.123 -0.118 1.00 86.44 130 THR A N 1
ATOM 977 C CA . THR A 1 130 ? 5.476 -5.980 0.797 1.00 86.44 130 THR A CA 1
ATOM 978 C C . THR A 1 130 ? 4.157 -5.225 0.615 1.00 86.44 130 THR A C 1
ATOM 980 O O . THR A 1 130 ? 3.540 -4.833 1.606 1.00 86.44 130 THR A O 1
ATOM 983 N N . ALA A 1 131 ? 3.675 -5.064 -0.623 1.00 88.75 131 ALA A N 1
ATOM 984 C CA . ALA A 1 131 ? 2.377 -4.440 -0.886 1.00 88.75 131 ALA A CA 1
ATOM 985 C C . ALA A 1 131 ? 1.217 -5.287 -0.341 1.00 88.75 131 ALA A C 1
ATOM 987 O O . ALA A 1 131 ? 0.329 -4.760 0.330 1.00 88.75 131 ALA A O 1
ATOM 988 N N . ALA A 1 132 ? 1.261 -6.607 -0.550 1.00 91.12 132 ALA A N 1
ATOM 989 C CA . ALA A 1 132 ? 0.266 -7.534 -0.007 1.00 91.12 132 ALA A CA 1
ATOM 990 C C . ALA A 1 132 ? 0.226 -7.511 1.536 1.00 91.12 132 ALA A C 1
ATOM 992 O O . ALA A 1 132 ? -0.848 -7.521 2.150 1.00 91.12 132 ALA A O 1
ATOM 993 N N . PHE A 1 133 ? 1.394 -7.407 2.177 1.00 88.31 133 PHE A N 1
ATOM 994 C CA . PHE A 1 133 ? 1.486 -7.216 3.623 1.00 88.31 133 PHE A CA 1
ATOM 995 C C . PHE A 1 133 ? 0.840 -5.892 4.065 1.00 88.31 133 PHE A C 1
ATOM 997 O O . PHE A 1 133 ? 0.006 -5.886 4.973 1.00 88.31 133 PHE A O 1
ATOM 1004 N N . CYS A 1 134 ? 1.138 -4.783 3.380 1.00 91.06 134 CYS A N 1
ATOM 1005 C CA . CYS A 1 134 ? 0.537 -3.479 3.676 1.00 91.06 134 CYS A CA 1
ATOM 1006 C C . CYS A 1 134 ? -0.995 -3.487 3.511 1.00 91.06 134 CYS A C 1
ATOM 1008 O O . CYS A 1 134 ? -1.702 -2.924 4.349 1.00 91.06 134 CYS A O 1
ATOM 1010 N N . LEU A 1 135 ? -1.532 -4.180 2.497 1.00 92.00 135 LEU A N 1
ATOM 1011 C CA . LEU A 1 135 ? -2.982 -4.361 2.324 1.00 92.00 135 LEU A CA 1
ATOM 1012 C C . LEU A 1 135 ? -3.618 -5.094 3.500 1.00 92.00 135 LEU A C 1
ATOM 1014 O O . LEU A 1 135 ? -4.682 -4.699 3.979 1.00 92.00 135 LEU A O 1
ATOM 1018 N N . THR A 1 136 ? -2.951 -6.130 4.007 1.00 92.56 136 THR A N 1
ATOM 1019 C CA . THR A 1 136 ? -3.435 -6.881 5.170 1.00 92.56 136 THR A CA 1
ATOM 1020 C C . THR A 1 136 ? -3.600 -5.961 6.382 1.00 92.56 136 THR A C 1
ATOM 1022 O O . THR A 1 136 ? -4.660 -5.952 7.014 1.00 92.56 136 THR A O 1
ATOM 1025 N N . LEU A 1 137 ? -2.602 -5.120 6.664 1.00 90.31 137 LEU A N 1
ATOM 1026 C CA . LEU A 1 137 ? -2.667 -4.138 7.752 1.00 90.31 137 LEU A CA 1
ATOM 1027 C C . LEU A 1 137 ? -3.748 -3.074 7.510 1.00 90.31 137 LEU A C 1
ATOM 1029 O O . LEU A 1 137 ? -4.498 -2.711 8.420 1.00 90.31 137 LEU A O 1
ATOM 1033 N N . LEU A 1 138 ? -3.890 -2.614 6.266 1.00 90.62 138 LEU A N 1
ATOM 1034 C CA . LEU A 1 138 ? -4.900 -1.639 5.861 1.00 90.62 138 LEU A CA 1
ATOM 1035 C C . LEU A 1 138 ? -6.329 -2.178 6.053 1.00 90.62 138 LEU A C 1
ATOM 1037 O O . LEU A 1 138 ? -7.207 -1.449 6.529 1.00 90.62 138 LEU A O 1
ATOM 1041 N N . HIS A 1 139 ? -6.574 -3.458 5.766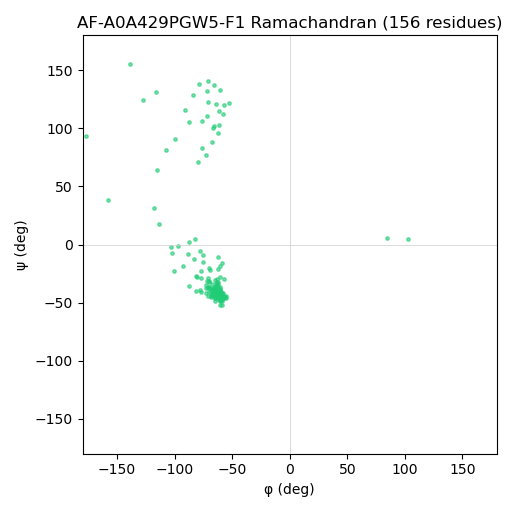 1.00 88.25 139 HIS A N 1
ATOM 1042 C CA . HIS A 1 139 ? -7.856 -4.106 6.050 1.00 88.25 139 HIS A CA 1
ATOM 1043 C C . HIS A 1 139 ? -8.116 -4.258 7.551 1.00 88.25 139 HIS A C 1
ATOM 1045 O O . HIS A 1 139 ? -9.226 -3.956 8.003 1.00 88.25 139 HIS A O 1
ATOM 1051 N N . GLN A 1 140 ? -7.103 -4.655 8.328 1.00 88.44 140 GLN A N 1
ATOM 1052 C CA . GLN A 1 140 ? -7.216 -4.761 9.784 1.00 88.44 140 GLN A CA 1
ATOM 1053 C C . GLN A 1 140 ? -7.560 -3.408 10.412 1.00 88.44 140 GLN A C 1
ATOM 1055 O O . GLN A 1 140 ? -8.527 -3.322 11.169 1.00 88.44 140 GLN A O 1
ATOM 1060 N N . LYS A 1 141 ? -6.861 -2.331 10.038 1.00 86.50 141 LYS A N 1
ATOM 1061 C CA . LYS A 1 141 ? -7.159 -0.962 10.489 1.00 86.50 141 LYS A CA 1
ATOM 1062 C C . LYS A 1 141 ? -8.602 -0.546 10.174 1.00 86.50 141 LYS A C 1
ATOM 1064 O O . LYS A 1 141 ? -9.304 0.009 11.015 1.00 86.50 141 LYS A O 1
ATOM 1069 N N . ARG A 1 142 ? -9.087 -0.824 8.959 1.00 83.94 142 ARG A N 1
ATOM 1070 C CA . ARG A 1 142 ? -10.440 -0.424 8.526 1.00 83.94 142 ARG A CA 1
ATOM 1071 C C . ARG A 1 142 ? -11.563 -1.191 9.226 1.00 83.94 142 ARG A C 1
ATOM 1073 O O . ARG A 1 142 ? -12.645 -0.628 9.396 1.00 83.94 142 ARG A O 1
ATOM 1080 N N . ALA A 1 143 ? -11.339 -2.448 9.609 1.00 81.69 143 ALA A N 1
ATOM 1081 C CA . ALA A 1 143 ? -12.341 -3.255 10.306 1.00 81.69 143 ALA A CA 1
ATOM 1082 C C . ALA A 1 143 ? -12.769 -2.616 11.642 1.00 81.69 143 ALA A C 1
ATOM 1084 O O . ALA A 1 143 ? -13.964 -2.554 11.942 1.00 81.69 143 ALA A O 1
ATOM 1085 N N . GLU A 1 144 ? -11.822 -2.055 12.395 1.00 77.69 144 GLU A N 1
ATOM 1086 C CA . GLU A 1 144 ? -12.095 -1.342 13.648 1.00 77.69 144 GLU A CA 1
ATOM 1087 C C . GLU A 1 144 ? -12.843 -0.035 13.404 1.00 77.69 144 GLU A C 1
ATOM 1089 O O . GLU A 1 144 ? -13.876 0.195 14.026 1.00 77.69 144 GLU A O 1
ATOM 1094 N N . HIS A 1 145 ? -12.425 0.762 12.419 1.00 76.25 145 HIS A N 1
ATOM 1095 C CA . HIS A 1 145 ? -13.112 2.012 12.094 1.00 76.25 145 HIS A CA 1
ATOM 1096 C C . HIS A 1 145 ? -14.589 1.809 11.742 1.00 76.25 145 HIS A C 1
ATOM 1098 O O . HIS A 1 145 ? -15.443 2.579 12.192 1.00 76.25 145 HIS A O 1
ATOM 1104 N N . ARG A 1 146 ? -14.908 0.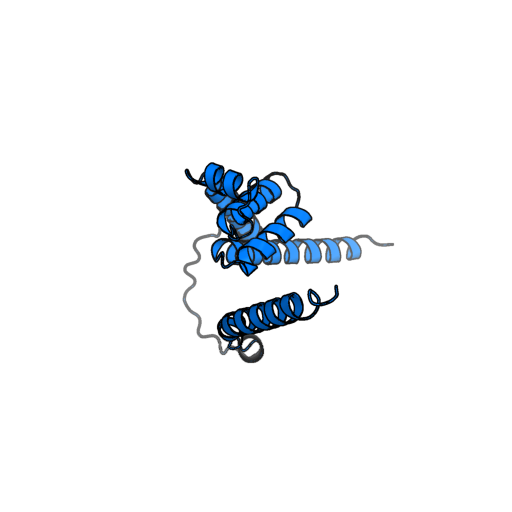764 10.965 1.00 76.56 146 ARG A N 1
ATOM 1105 C CA . ARG A 1 146 ? -16.303 0.404 10.667 1.00 76.56 146 ARG A CA 1
ATOM 1106 C C . ARG A 1 146 ? -17.046 -0.032 11.926 1.00 76.56 146 ARG A C 1
ATOM 1108 O O . ARG A 1 146 ? -18.172 0.409 12.143 1.00 76.56 146 ARG A O 1
ATOM 1115 N N . THR A 1 147 ? -16.408 -0.845 12.764 1.00 77.62 147 THR A N 1
ATOM 1116 C CA . THR A 1 147 ? -16.979 -1.310 14.036 1.00 77.62 147 THR A CA 1
ATOM 1117 C C . THR A 1 147 ? -17.277 -0.134 14.972 1.00 77.62 147 THR A C 1
ATOM 1119 O O . THR A 1 147 ? -18.393 -0.002 15.466 1.00 77.62 147 THR A O 1
ATOM 1122 N N . ALA A 1 148 ? -16.330 0.786 15.154 1.00 80.19 148 ALA A N 1
ATOM 1123 C CA . ALA A 1 148 ? -16.504 1.982 15.970 1.00 80.19 148 ALA A CA 1
ATOM 1124 C C . ALA A 1 148 ? -17.598 2.909 15.416 1.00 80.19 148 ALA A C 1
ATOM 1126 O O . ALA A 1 148 ? -18.407 3.433 16.179 1.00 80.19 148 ALA A O 1
ATOM 1127 N N . ALA A 1 149 ? -17.658 3.105 14.093 1.00 79.88 149 ALA A N 1
ATOM 1128 C CA . ALA A 1 149 ? -18.720 3.889 13.461 1.00 79.88 149 ALA A CA 1
ATOM 1129 C C . ALA A 1 149 ? -20.107 3.277 13.703 1.00 79.88 149 ALA A C 1
ATOM 1131 O O . ALA A 1 149 ? -21.030 3.998 14.076 1.00 79.88 149 ALA A O 1
ATOM 1132 N N . HIS A 1 150 ? -20.231 1.954 13.570 1.00 80.38 150 HIS A N 1
ATOM 1133 C CA . HIS A 1 150 ? -21.477 1.233 13.813 1.00 80.38 150 HIS A CA 1
ATOM 1134 C C . HIS A 1 150 ? -22.000 1.425 15.244 1.00 80.38 150 HIS A C 1
ATOM 1136 O O . HIS A 1 150 ? -23.185 1.703 15.434 1.00 80.38 150 HIS A O 1
ATOM 1142 N N . TRP A 1 151 ? -21.126 1.336 16.252 1.00 77.44 151 TRP A N 1
ATOM 1143 C CA . TRP A 1 151 ? -21.521 1.568 17.644 1.00 77.44 151 TRP A CA 1
ATOM 1144 C C . TRP A 1 151 ? -21.862 3.033 17.928 1.00 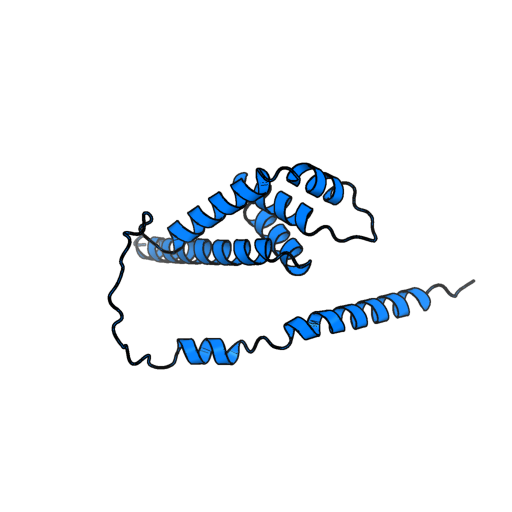77.44 151 TRP A C 1
ATOM 1146 O O . TRP A 1 151 ? -22.842 3.290 18.623 1.00 77.44 151 TRP A O 1
ATOM 1156 N N . ARG A 1 152 ? -21.139 4.004 17.341 1.00 79.75 152 ARG A N 1
ATOM 1157 C CA . ARG A 1 152 ? -21.488 5.432 17.484 1.00 79.75 152 ARG A CA 1
ATOM 1158 C C . ARG A 1 152 ? -22.908 5.719 17.007 1.00 79.75 152 ARG A C 1
ATOM 1160 O O . ARG A 1 152 ? -23.648 6.401 17.710 1.00 79.75 152 ARG A O 1
ATOM 1167 N N . THR A 1 153 ? -23.300 5.167 15.859 1.00 83.38 153 THR A N 1
ATOM 1168 C CA . THR A 1 153 ? -24.664 5.318 15.331 1.00 83.38 153 THR A CA 1
ATOM 1169 C C . THR A 1 153 ? -25.717 4.714 16.263 1.00 83.38 153 THR A C 1
ATOM 1171 O O . THR A 1 153 ? -26.808 5.258 16.355 1.00 83.38 153 THR A O 1
ATOM 1174 N N . GLN A 1 154 ? -25.399 3.641 16.993 1.00 82.31 154 GLN A N 1
ATOM 1175 C CA . GLN A 1 154 ? -26.320 3.038 17.966 1.00 82.31 154 GLN A CA 1
ATOM 1176 C C . GLN A 1 154 ? -26.418 3.811 19.289 1.00 82.31 154 GLN A C 1
ATOM 1178 O O . GLN A 1 154 ? -27.452 3.764 19.947 1.00 82.31 154 GLN A O 1
ATOM 1183 N N . THR A 1 155 ? -25.359 4.513 19.701 1.00 81.44 155 THR A N 1
ATOM 1184 C CA . THR A 1 155 ? -25.330 5.251 20.978 1.00 81.44 155 THR A CA 1
ATOM 1185 C C . THR A 1 155 ? -25.959 6.640 20.926 1.00 81.44 155 THR A C 1
ATOM 1187 O O . THR A 1 155 ? -26.155 7.235 21.981 1.00 81.44 155 THR A O 1
ATOM 1190 N N . ILE A 1 156 ? -26.252 7.177 19.736 1.00 67.06 156 ILE A N 1
ATOM 1191 C CA . ILE A 1 156 ? -26.982 8.441 19.584 1.00 67.06 156 ILE A CA 1
ATOM 1192 C C . ILE A 1 156 ? -28.478 8.085 19.589 1.00 67.06 156 ILE A C 1
ATOM 1194 O O . ILE A 1 156 ? -28.952 7.525 18.599 1.00 67.06 156 ILE A O 1
ATOM 1198 N N . PRO A 1 157 ? -29.226 8.347 20.679 1.00 59.50 157 PRO A N 1
ATOM 1199 C CA . PRO A 1 157 ? -30.663 8.123 20.671 1.00 59.50 157 PRO A CA 1
ATOM 1200 C C . PRO A 1 157 ? -31.308 9.103 19.682 1.00 59.50 157 PRO A C 1
ATOM 1202 O O . PRO A 1 157 ? -30.914 10.271 19.620 1.00 59.50 157 PRO A O 1
ATOM 1205 N N . SER A 1 158 ? -32.258 8.599 18.890 1.00 59.06 158 SER A N 1
ATOM 1206 C CA . SER A 1 158 ? -33.140 9.417 18.041 1.00 59.06 158 SER A CA 1
ATOM 1207 C C . SER A 1 158 ? -34.303 9.980 18.844 1.00 59.06 158 SER A C 1
ATOM 1209 O O . SER A 1 158 ? -34.660 9.360 19.873 1.00 59.06 158 SER A O 1
#

Secondary structure (DSSP, 8-state):
---SSHHHHHHHHHHHHHHHHHHTTSTT--HHHHHHHHHS--------------SSSSHHHHHHHHHHHHHHHHHHSTTHHHHHHHHHS--TT---HHHHHHHHHHHHHTT-HHHHHHHHHHHHHTT-HHHHHHHHHHHHHHHHHHHHHHHHHHHS--

Nearest PDB structures (foldseek):
  8bd7-assembly1_H  TM=3.834E-01  e=8.623E-01  Chlamydomonas reinhardtii
  3ash-assembly2_B  TM=5.935E-01  e=4.349E+00  Paramagnetospirillum magneticum AMB-1

pLDDT: mean 71.05, std 20.74, range [33.97, 96.88]

Foldseek 3Di:
DDDPPPPVVVVVVVVVVVVVVVCVVVVPPPPPVVVVVVPPPPPDDDDPDPCPPDPDPDPLSVLVVVLLVLLVVLLVPPCQVVLLVCVVVDDPVDDRLSNLLNVLSVCVVVVVLVSSLVSLVSSVVVPDPSSVSSNVSSVSNVVVVVVVVVVVVVPDDD

Sequence (158 aa):
MTHTGHELAADIDTALEAAEAFADTYRDYDTDEAFKRATGPASARPLPASAIPSRYPTVHEQAAHDLDLAATLIVDAPQAHLSLTRLLEPDPAVIEPEGALVFAALLHLAGYRDQSQFWFEFAAGAGSSTAAFCLTLLHQKRAEHRTAAHWRTQTIPS

Solvent-accessible surface area (backbone atoms only — not comparable to full-atom values): 9021 Å² total; per-residue (Å²): 143,88,84,82,71,67,62,62,52,54,51,49,52,51,51,48,54,56,48,49,63,59,43,57,78,63,72,76,69,67,67,64,60,61,50,52,66,72,70,49,88,75,82,79,76,88,70,84,80,81,72,70,79,67,94,42,98,42,75,35,58,41,25,44,51,53,40,53,51,49,27,49,53,46,58,67,35,93,59,32,68,59,32,38,48,46,51,75,61,57,53,94,91,57,87,52,27,66,11,31,34,32,50,14,26,52,29,46,78,72,63,41,60,70,64,13,49,53,28,23,51,50,7,27,76,63,66,29,65,69,24,48,52,46,50,52,27,54,51,45,32,48,54,49,55,53,51,55,50,55,51,54,64,68,71,55,81,129

Radius of gyration: 21.67 Å; Cα contacts (8 Å, |Δi|>4): 113; chains: 1; bounding box: 51×40×77 Å